Protein AF-A0A2E8U6Z0-F1 (afdb_monomer)

Mean predicted aligned error: 9.03 Å

Radius of gyration: 19.64 Å; Cα contacts (8 Å, |Δi|>4): 71; chains: 1; bounding box: 53×24×48 Å

Nearest PDB structures (foldseek):
  1hlv-assembly1_A  TM=2.849E-01  e=2.780E+00  Homo sapiens

Structure (mmCIF, N/CA/C/O backbone):
data_AF-A0A2E8U6Z0-F1
#
_entry.id   AF-A0A2E8U6Z0-F1
#
loop_
_atom_site.group_PDB
_atom_site.id
_atom_site.type_symbol
_atom_site.label_atom_id
_atom_site.label_alt_id
_atom_site.label_comp_id
_atom_site.label_asym_id
_atom_site.label_entity_id
_atom_site.label_seq_id
_atom_site.pdbx_PDB_ins_code
_atom_site.Cartn_x
_atom_site.Cartn_y
_atom_site.Cartn_z
_atom_site.occupancy
_atom_site.B_iso_or_equiv
_atom_site.auth_seq_id
_atom_site.auth_comp_id
_atom_site.auth_asym_id
_atom_site.auth_atom_id
_atom_site.pdbx_PDB_model_num
ATOM 1 N N . MET A 1 1 ? 17.795 -4.761 -17.908 1.00 52.47 1 MET A N 1
ATOM 2 C CA . MET A 1 1 ? 18.466 -3.961 -16.861 1.00 52.47 1 MET A CA 1
ATOM 3 C C . MET A 1 1 ? 18.082 -2.520 -17.107 1.00 52.47 1 MET A C 1
ATOM 5 O O . MET A 1 1 ? 18.244 -2.071 -18.235 1.00 52.47 1 MET A O 1
ATOM 9 N N . ALA A 1 2 ? 17.513 -1.845 -16.111 1.00 56.81 2 ALA A N 1
ATOM 10 C CA . ALA A 1 2 ? 17.072 -0.465 -16.254 1.00 56.81 2 ALA A CA 1
ATOM 11 C C . ALA A 1 2 ? 18.263 0.431 -16.628 1.00 56.81 2 ALA A C 1
ATOM 13 O O . ALA A 1 2 ? 19.337 0.336 -16.034 1.00 56.81 2 ALA A O 1
ATOM 14 N N . HIS A 1 3 ? 18.077 1.292 -17.629 1.00 61.06 3 HIS A N 1
ATOM 15 C CA . HIS A 1 3 ? 19.138 2.155 -18.161 1.00 61.06 3 HIS A CA 1
ATOM 16 C C . HIS A 1 3 ? 19.450 3.359 -17.243 1.00 61.06 3 HIS A C 1
ATOM 18 O O . HIS A 1 3 ? 20.354 4.149 -17.514 1.00 61.06 3 HIS A O 1
ATOM 24 N N . TYR A 1 4 ? 18.710 3.511 -16.141 1.00 67.56 4 TYR A N 1
ATOM 25 C CA . TYR A 1 4 ? 18.862 4.592 -15.173 1.00 67.56 4 TYR A CA 1
ATOM 26 C C . TYR A 1 4 ? 19.152 4.041 -13.774 1.00 67.56 4 TYR A C 1
ATOM 28 O O . TYR A 1 4 ? 18.720 2.950 -13.408 1.00 67.56 4 TYR A O 1
ATOM 36 N N . LYS A 1 5 ? 19.897 4.814 -12.983 1.00 72.06 5 LYS A N 1
ATOM 37 C CA . LYS A 1 5 ? 20.186 4.515 -11.576 1.00 72.06 5 LYS A CA 1
ATOM 38 C C . LYS A 1 5 ? 19.342 5.416 -10.692 1.00 72.06 5 LYS A C 1
ATOM 40 O O . LYS A 1 5 ? 19.193 6.598 -10.999 1.00 72.06 5 LYS A O 1
ATOM 45 N N . ILE A 1 6 ? 18.853 4.889 -9.575 1.00 68.38 6 ILE A N 1
ATOM 46 C CA . ILE A 1 6 ? 18.228 5.706 -8.533 1.00 68.38 6 ILE A CA 1
ATOM 47 C C . ILE A 1 6 ? 19.216 5.775 -7.368 1.00 68.38 6 ILE A C 1
ATOM 49 O O . ILE A 1 6 ? 19.681 4.744 -6.890 1.00 68.38 6 ILE A O 1
ATOM 53 N N . LEU A 1 7 ? 19.616 6.989 -6.972 1.00 72.38 7 LEU A N 1
ATOM 54 C CA . LEU A 1 7 ? 20.629 7.226 -5.927 1.00 72.38 7 LEU A CA 1
ATOM 55 C C . LEU A 1 7 ? 21.966 6.487 -6.162 1.00 72.38 7 LEU A C 1
ATOM 57 O O . LEU A 1 7 ? 22.654 6.095 -5.226 1.00 72.38 7 LEU A O 1
ATOM 61 N N . GLY A 1 8 ? 22.345 6.278 -7.427 1.00 73.00 8 GLY A N 1
ATOM 62 C CA . GLY A 1 8 ? 23.587 5.587 -7.791 1.00 73.00 8 GLY A CA 1
ATOM 63 C C . GLY A 1 8 ? 23.546 4.060 -7.648 1.00 73.00 8 GLY A C 1
ATOM 64 O O . GLY A 1 8 ? 24.512 3.401 -8.040 1.00 73.00 8 GLY A O 1
ATOM 65 N N . GLN A 1 9 ? 22.435 3.496 -7.168 1.00 75.62 9 GLN A N 1
ATOM 66 C CA . GLN A 1 9 ? 22.201 2.057 -7.082 1.00 75.62 9 GLN A CA 1
ATOM 67 C C . GLN A 1 9 ? 21.240 1.566 -8.170 1.00 75.62 9 GLN A C 1
ATOM 69 O O . GLN A 1 9 ? 20.565 2.347 -8.851 1.00 75.62 9 GLN A O 1
ATOM 74 N N . ASP A 1 10 ? 21.235 0.247 -8.365 1.00 82.69 10 ASP A N 1
ATOM 75 C CA . ASP A 1 10 ? 20.312 -0.418 -9.275 1.00 82.69 10 ASP A CA 1
ATOM 76 C C . ASP A 1 10 ? 18.862 -0.203 -8.789 1.00 82.69 10 ASP A C 1
ATOM 78 O O . ASP A 1 10 ? 18.560 -0.450 -7.613 1.00 82.69 10 ASP A O 1
ATOM 82 N N . PRO A 1 11 ? 17.960 0.279 -9.662 1.00 83.56 11 PRO A N 1
ATOM 83 C CA . PRO A 1 11 ? 16.599 0.612 -9.267 1.00 83.56 11 PRO A CA 1
ATOM 84 C C . PRO A 1 11 ? 15.811 -0.601 -8.768 1.00 83.56 11 PRO A C 1
ATOM 86 O O . PRO A 1 11 ? 14.986 -0.428 -7.876 1.00 83.56 11 PRO A O 1
ATOM 89 N N . TYR A 1 12 ? 16.068 -1.820 -9.259 1.00 83.69 12 TYR A N 1
ATOM 90 C CA . TYR A 1 12 ? 15.374 -3.018 -8.775 1.00 83.69 12 TYR A CA 1
ATOM 91 C C . TYR A 1 12 ? 15.791 -3.376 -7.357 1.00 83.69 12 TYR A C 1
ATOM 93 O O . TYR A 1 12 ? 14.942 -3.752 -6.553 1.00 83.69 12 TYR A O 1
ATOM 101 N N . TRP A 1 13 ? 17.076 -3.231 -7.036 1.00 86.44 13 TRP A N 1
ATOM 102 C CA . TRP A 1 13 ? 17.591 -3.495 -5.693 1.00 86.44 13 TRP A CA 1
ATOM 103 C C . TRP A 1 13 ? 16.997 -2.541 -4.659 1.00 86.44 13 TRP A C 1
ATOM 105 O O . TRP A 1 13 ? 16.522 -2.975 -3.608 1.00 86.44 13 TRP A O 1
ATOM 115 N N . MET A 1 14 ? 16.959 -1.248 -4.977 1.00 85.88 14 MET A N 1
ATOM 116 C CA . MET A 1 14 ? 16.364 -0.251 -4.089 1.00 85.88 14 MET A CA 1
ATOM 117 C C . MET A 1 14 ? 14.847 -0.454 -3.952 1.00 85.88 14 MET A C 1
ATOM 119 O O . MET A 1 14 ? 14.302 -0.351 -2.852 1.00 85.88 14 MET A O 1
ATOM 123 N N . ASN A 1 15 ? 14.173 -0.804 -5.053 1.00 90.31 15 ASN A N 1
ATOM 124 C CA . ASN A 1 15 ? 12.741 -1.089 -5.055 1.00 90.31 15 ASN A CA 1
ATOM 125 C C . ASN A 1 15 ? 12.400 -2.330 -4.224 1.00 90.31 15 ASN A C 1
ATOM 127 O O . ASN A 1 15 ? 11.459 -2.306 -3.435 1.00 90.31 15 ASN A O 1
ATOM 131 N N . PHE A 1 16 ? 13.192 -3.395 -4.354 1.00 92.00 16 PHE A N 1
ATOM 132 C CA . PHE A 1 16 ? 13.031 -4.621 -3.582 1.00 92.00 16 PHE A CA 1
ATOM 133 C C . PHE A 1 16 ? 13.137 -4.348 -2.079 1.00 92.00 16 PHE A C 1
ATOM 135 O O . PHE A 1 16 ? 12.219 -4.678 -1.331 1.00 92.00 16 PHE A O 1
ATOM 142 N N . TYR A 1 17 ? 14.203 -3.678 -1.634 1.00 92.44 17 TYR A N 1
ATOM 143 C CA . TYR A 1 17 ? 14.367 -3.366 -0.213 1.00 92.44 17 TYR A CA 1
ATOM 144 C C . TYR A 1 17 ? 13.298 -2.416 0.318 1.00 92.44 17 TYR A C 1
ATOM 146 O O . TYR A 1 17 ? 12.772 -2.645 1.407 1.00 92.44 17 TYR A O 1
ATOM 154 N N . GLY A 1 18 ? 12.934 -1.386 -0.448 1.00 91.88 18 GLY A N 1
ATOM 155 C CA . GLY A 1 18 ? 11.863 -0.484 -0.041 1.00 91.88 18 GLY A CA 1
ATOM 156 C C . GLY A 1 18 ? 10.522 -1.214 0.100 1.00 91.88 18 GLY A C 1
ATOM 157 O O . GLY A 1 18 ? 9.837 -1.027 1.101 1.00 91.88 18 GLY A O 1
ATOM 158 N N . LEU A 1 19 ? 10.179 -2.127 -0.817 1.00 95.06 19 LEU A N 1
ATOM 159 C CA . LEU A 1 19 ? 8.964 -2.944 -0.699 1.00 95.06 19 LEU A CA 1
ATOM 160 C C . LEU A 1 19 ? 9.011 -3.886 0.504 1.00 95.06 19 LEU A C 1
ATOM 162 O O . LEU A 1 19 ? 7.990 -4.047 1.175 1.00 95.06 19 LEU A O 1
ATOM 166 N N . MET A 1 20 ? 10.169 -4.474 0.811 1.00 96.19 20 MET A N 1
ATOM 167 C CA . MET A 1 20 ? 10.329 -5.310 2.003 1.00 96.19 20 MET A CA 1
ATOM 168 C C . MET A 1 20 ? 10.120 -4.509 3.291 1.00 96.19 20 MET A C 1
ATOM 170 O O . MET A 1 20 ? 9.389 -4.965 4.168 1.00 96.19 20 MET A O 1
ATOM 174 N N . ILE A 1 21 ? 10.685 -3.302 3.388 1.00 96.50 21 ILE A N 1
ATOM 175 C CA . ILE A 1 21 ? 10.494 -2.415 4.546 1.00 96.50 21 ILE A CA 1
ATOM 176 C C . ILE A 1 21 ? 9.023 -2.024 4.691 1.00 96.50 21 ILE A C 1
ATOM 178 O O . ILE A 1 21 ? 8.451 -2.180 5.766 1.00 96.50 21 ILE A O 1
ATOM 182 N N . LEU A 1 22 ? 8.388 -1.571 3.608 1.00 96.69 22 LEU A N 1
ATOM 183 C CA . LEU A 1 22 ? 6.972 -1.200 3.621 1.00 96.69 22 LEU A CA 1
ATOM 184 C C . LEU A 1 22 ? 6.081 -2.383 4.029 1.00 96.69 22 LEU A C 1
ATOM 186 O O . LEU A 1 22 ? 5.167 -2.213 4.826 1.00 96.69 22 LEU A O 1
ATOM 190 N N . THR A 1 23 ? 6.391 -3.592 3.556 1.00 96.06 23 THR A N 1
ATOM 191 C CA . THR A 1 23 ? 5.677 -4.817 3.959 1.00 96.06 23 THR A CA 1
ATOM 192 C C . THR A 1 23 ? 5.882 -5.145 5.435 1.00 96.06 23 THR A C 1
ATOM 194 O O . THR A 1 23 ? 4.932 -5.511 6.119 1.00 96.06 23 THR A O 1
ATOM 197 N N . ALA A 1 24 ? 7.101 -4.996 5.955 1.00 97.44 24 ALA A N 1
ATOM 198 C CA . ALA A 1 24 ? 7.370 -5.216 7.372 1.00 97.44 24 ALA A CA 1
ATOM 199 C C . ALA A 1 24 ? 6.571 -4.246 8.258 1.00 97.44 24 ALA A C 1
ATOM 201 O O . ALA A 1 24 ? 6.060 -4.658 9.297 1.00 97.44 24 ALA A O 1
ATOM 202 N N . ILE A 1 25 ? 6.409 -2.990 7.826 1.00 96.44 25 ILE A N 1
ATOM 203 C CA . ILE A 1 25 ? 5.585 -2.003 8.535 1.00 96.44 25 ILE A CA 1
ATOM 204 C C . ILE A 1 25 ? 4.103 -2.402 8.513 1.00 96.44 25 ILE A C 1
ATOM 206 O O . ILE A 1 25 ? 3.455 -2.327 9.550 1.00 96.44 25 ILE A O 1
ATOM 210 N N . GLU A 1 26 ? 3.562 -2.867 7.383 1.00 96.19 26 GLU A N 1
ATOM 211 C CA . GLU A 1 26 ? 2.169 -3.349 7.313 1.00 96.19 26 GLU A CA 1
ATOM 212 C C . GLU A 1 26 ? 1.929 -4.542 8.245 1.00 96.19 26 GLU A C 1
ATOM 214 O O . GLU A 1 26 ? 0.944 -4.568 8.981 1.00 96.19 26 GLU A O 1
ATOM 219 N N . VAL A 1 27 ? 2.849 -5.512 8.253 1.00 96.75 27 VAL A N 1
ATOM 220 C CA . VAL A 1 27 ? 2.767 -6.674 9.149 1.00 96.75 27 VAL A CA 1
ATOM 221 C C . VAL A 1 27 ? 2.845 -6.233 10.611 1.00 96.75 27 VAL A C 1
ATOM 223 O O . VAL A 1 27 ? 2.070 -6.719 11.430 1.00 96.75 27 VAL A O 1
ATOM 226 N N . ALA A 1 28 ? 3.724 -5.285 10.943 1.00 95.19 28 ALA A N 1
ATOM 227 C CA . ALA A 1 28 ? 3.808 -4.727 12.290 1.00 95.19 28 ALA A CA 1
ATOM 228 C C . ALA A 1 28 ? 2.526 -3.975 12.687 1.00 95.19 28 ALA A C 1
ATOM 230 O O . ALA A 1 28 ? 2.061 -4.128 13.809 1.00 95.19 28 ALA A O 1
ATOM 231 N N . ALA A 1 29 ? 1.917 -3.220 11.770 1.00 94.00 29 ALA A N 1
ATOM 232 C CA . ALA A 1 29 ? 0.689 -2.466 12.024 1.00 94.00 29 ALA A CA 1
ATOM 233 C C . ALA A 1 29 ? -0.541 -3.352 12.289 1.00 94.00 29 ALA A C 1
ATOM 235 O O . ALA A 1 29 ? -1.493 -2.899 12.919 1.00 94.00 29 ALA A O 1
ATOM 236 N N . VAL A 1 30 ? -0.536 -4.591 11.787 1.00 94.19 30 VAL A N 1
ATOM 237 C CA . VAL A 1 30 ? -1.602 -5.582 12.021 1.00 94.19 30 VAL A CA 1
ATOM 238 C C . VAL A 1 30 ? -1.264 -6.524 13.184 1.00 94.19 30 VAL A C 1
ATOM 240 O O . VAL A 1 30 ? -2.165 -7.085 13.797 1.00 94.19 30 VAL A O 1
ATOM 243 N N . GLY A 1 31 ? 0.024 -6.741 13.466 1.00 91.81 31 GLY A N 1
ATOM 244 C CA . GLY A 1 31 ? 0.489 -7.713 14.459 1.00 91.81 31 GLY A CA 1
ATOM 245 C C . GLY A 1 31 ? 0.815 -7.148 15.843 1.00 91.81 31 GLY A C 1
ATOM 246 O O . GLY A 1 31 ? 0.973 -7.934 16.776 1.00 91.81 31 GLY A O 1
ATOM 247 N N . LEU A 1 32 ? 0.963 -5.829 15.985 1.00 93.69 32 LEU A N 1
ATOM 248 C CA . LEU A 1 32 ? 1.244 -5.161 17.260 1.00 93.69 32 LEU A CA 1
ATOM 249 C C . LEU A 1 32 ? -0.016 -4.492 17.816 1.00 93.69 32 LEU A C 1
ATOM 251 O O . LEU A 1 32 ? -0.917 -4.154 17.060 1.00 93.69 32 LEU A O 1
ATOM 255 N N . ASP A 1 33 ? -0.037 -4.264 19.130 1.00 92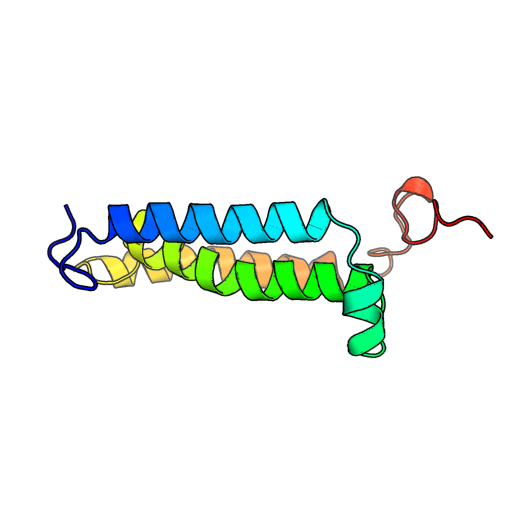.38 33 ASP A N 1
ATOM 256 C CA . ASP A 1 33 ? -1.061 -3.448 19.787 1.00 92.38 33 ASP A CA 1
ATOM 257 C C . ASP A 1 33 ? -0.737 -1.962 19.575 1.00 92.38 33 ASP A C 1
ATOM 259 O O . ASP A 1 33 ? 0.301 -1.465 20.030 1.00 92.38 33 ASP A O 1
ATOM 263 N N . LEU A 1 34 ? -1.605 -1.263 18.840 1.00 91.06 34 LEU A N 1
ATOM 264 C CA . LEU A 1 34 ? -1.469 0.169 18.557 1.00 91.06 34 LEU A CA 1
ATOM 265 C C . LEU A 1 34 ? -2.361 1.038 19.459 1.00 91.06 34 LEU A C 1
ATOM 267 O O . LEU A 1 34 ? -2.515 2.225 19.171 1.00 91.06 34 LEU A O 1
ATOM 271 N N . SER A 1 35 ? -2.923 0.508 20.549 1.00 91.12 35 SER A N 1
ATOM 272 C CA . SER A 1 35 ? -3.862 1.235 21.421 1.00 91.12 35 SER A CA 1
ATOM 273 C C . SER A 1 35 ? -3.285 2.537 21.985 1.00 91.12 35 SER A C 1
ATOM 275 O O . SER A 1 35 ? -3.920 3.586 21.877 1.00 91.12 35 SER A O 1
ATOM 277 N N . ASP A 1 36 ? -2.057 2.508 22.510 1.00 91.62 36 ASP A N 1
ATOM 278 C CA . ASP A 1 36 ? -1.390 3.699 23.062 1.00 91.62 36 ASP A CA 1
ATOM 279 C C . ASP A 1 36 ? -1.109 4.752 21.982 1.00 91.62 36 ASP A C 1
ATOM 281 O O . ASP A 1 36 ? -1.263 5.958 22.192 1.00 91.62 36 ASP A O 1
ATOM 285 N N . PHE A 1 37 ? -0.724 4.292 20.789 1.00 89.62 37 PHE A N 1
ATOM 286 C CA . PHE A 1 37 ? -0.515 5.170 19.646 1.00 89.62 37 PHE A CA 1
ATOM 287 C C . PHE A 1 37 ? -1.847 5.775 19.192 1.00 89.62 37 PHE A C 1
ATOM 289 O O . PHE A 1 37 ? -1.930 6.984 19.005 1.00 89.62 37 PHE A O 1
ATOM 296 N N . ALA A 1 38 ? -2.910 4.978 19.083 1.00 91.38 38 ALA A N 1
ATOM 297 C CA . ALA A 1 38 ? -4.241 5.439 18.702 1.00 91.38 38 ALA A CA 1
ATOM 298 C C . ALA A 1 38 ? -4.820 6.455 19.699 1.00 91.38 38 ALA A C 1
ATOM 300 O O . ALA A 1 38 ? -5.369 7.474 19.274 1.00 91.38 38 ALA A O 1
ATOM 301 N N . ALA A 1 39 ? -4.600 6.252 21.001 1.00 91.12 39 ALA A N 1
ATOM 302 C CA . ALA A 1 39 ? -4.995 7.194 22.045 1.00 91.12 39 ALA A CA 1
ATOM 303 C C . ALA A 1 39 ? -4.332 8.573 21.876 1.00 91.12 39 ALA A C 1
ATOM 305 O O . ALA A 1 39 ? -4.967 9.597 22.122 1.00 91.12 39 ALA A O 1
ATOM 306 N N . SER A 1 40 ? -3.087 8.626 21.388 1.00 91.62 40 SER A N 1
ATOM 307 C CA . SER A 1 40 ? -2.398 9.899 21.117 1.00 91.62 40 SER A CA 1
ATOM 308 C C . SER A 1 40 ? -3.005 10.709 19.959 1.00 91.62 40 SER A C 1
ATOM 310 O O . SER A 1 40 ? -2.793 11.920 19.889 1.00 91.62 40 SER A O 1
ATOM 312 N N . TYR A 1 41 ? -3.787 10.063 19.087 1.00 89.62 41 TYR A N 1
ATOM 313 C CA . TYR A 1 41 ? -4.470 10.678 17.942 1.00 89.62 41 TYR A CA 1
ATOM 314 C C . TYR A 1 41 ? -5.997 10.742 18.110 1.00 89.62 41 TYR A C 1
ATOM 316 O O . TYR A 1 41 ? -6.694 10.972 17.122 1.00 89.62 41 TYR A O 1
ATOM 324 N N . ASP A 1 42 ? -6.515 10.534 19.328 1.00 92.25 42 ASP A N 1
ATOM 325 C CA . ASP A 1 42 ? -7.956 10.541 19.642 1.00 92.25 42 ASP A CA 1
ATOM 326 C C . ASP A 1 42 ? -8.779 9.640 18.697 1.00 92.25 42 ASP A C 1
ATOM 328 O O . ASP A 1 42 ? -9.829 10.006 18.170 1.00 92.25 42 ASP A O 1
ATOM 332 N N . THR A 1 43 ? -8.250 8.450 18.405 1.00 91.81 43 THR A N 1
ATOM 333 C CA . THR A 1 43 ? -8.846 7.515 17.445 1.00 91.81 43 THR A CA 1
ATOM 334 C C . THR A 1 43 ? -8.751 6.069 17.936 1.00 91.81 43 THR A C 1
ATOM 336 O O . THR A 1 43 ? -8.202 5.786 18.999 1.00 91.81 43 THR A O 1
ATOM 339 N N . THR A 1 44 ? -9.311 5.130 17.172 1.00 91.88 44 THR A N 1
ATOM 340 C CA . THR A 1 44 ? -9.281 3.695 17.500 1.00 91.88 44 THR A CA 1
ATOM 341 C C . THR A 1 44 ? -8.123 2.982 16.810 1.00 91.88 44 THR A C 1
ATOM 343 O O . THR A 1 44 ? -7.700 3.371 15.720 1.00 91.88 44 THR A O 1
ATOM 346 N N . GLU A 1 45 ? -7.656 1.886 17.410 1.00 90.50 45 GLU A N 1
ATOM 347 C CA . GLU A 1 45 ? -6.609 1.019 16.853 1.00 90.50 45 GLU A CA 1
ATOM 348 C C . GLU A 1 45 ? -6.917 0.610 15.402 1.00 90.50 45 GLU A C 1
ATOM 350 O O . GLU A 1 45 ? -6.101 0.817 14.506 1.00 90.50 45 GLU A O 1
ATOM 355 N N . LYS A 1 46 ? -8.150 0.147 15.140 1.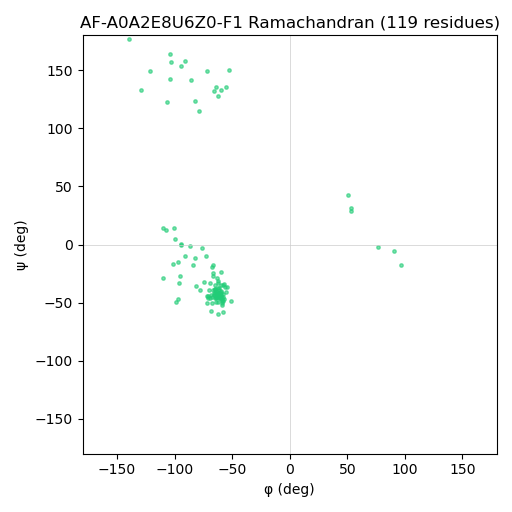00 89.94 46 LYS A N 1
ATOM 356 C CA . LYS A 1 46 ? -8.613 -0.255 13.800 1.00 89.94 46 LYS A CA 1
ATOM 357 C C . LYS A 1 46 ? -8.448 0.866 12.768 1.00 89.94 46 LYS A C 1
ATOM 359 O O . LYS A 1 46 ? -8.072 0.603 11.625 1.00 89.94 46 LYS A O 1
ATOM 364 N N . VAL A 1 47 ? -8.740 2.109 13.156 1.00 91.69 47 VAL A N 1
ATOM 365 C CA . VAL A 1 47 ? -8.613 3.271 12.268 1.00 91.69 47 VAL A CA 1
ATOM 366 C C . VAL A 1 47 ? -7.142 3.554 11.985 1.00 91.69 47 VAL A C 1
ATOM 368 O O . VAL A 1 47 ? -6.784 3.709 10.821 1.00 91.69 47 VAL A O 1
ATOM 371 N N . VAL A 1 48 ? -6.276 3.546 12.999 1.00 93.88 48 VAL A N 1
ATOM 372 C CA . VAL A 1 48 ? -4.831 3.735 12.794 1.00 93.88 48 VAL A CA 1
ATOM 373 C C . VAL A 1 48 ? -4.254 2.665 11.874 1.00 93.88 48 VAL A C 1
ATOM 375 O O . VAL A 1 48 ? -3.566 3.002 10.908 1.00 93.88 48 VAL A O 1
ATOM 378 N N . THR A 1 49 ? -4.551 1.390 12.126 1.00 93.81 49 THR A N 1
ATOM 379 C CA . THR A 1 49 ? -4.071 0.289 11.284 1.00 93.81 49 THR A CA 1
ATOM 380 C C . THR A 1 49 ? -4.534 0.472 9.840 1.00 93.81 49 THR A C 1
ATOM 382 O O . THR A 1 49 ? -3.717 0.388 8.922 1.00 93.81 49 THR A O 1
ATOM 385 N N . LEU A 1 50 ? -5.808 0.816 9.612 1.00 93.94 50 LEU A N 1
ATOM 386 C CA . LEU A 1 50 ? -6.321 1.094 8.267 1.00 93.94 50 LEU A CA 1
ATOM 387 C C . LEU A 1 50 ? -5.577 2.255 7.591 1.00 93.94 50 LEU A C 1
ATOM 389 O O . LEU A 1 50 ? -5.273 2.178 6.398 1.00 93.94 50 LEU A O 1
ATOM 393 N N . TRP A 1 51 ? -5.270 3.319 8.333 1.00 94.31 51 TRP A N 1
ATOM 394 C CA . TRP A 1 51 ? -4.531 4.466 7.807 1.00 94.31 51 TRP A CA 1
ATOM 395 C C . TRP A 1 51 ? -3.116 4.075 7.401 1.00 94.31 51 TRP A C 1
ATOM 397 O O . TRP A 1 51 ? -2.701 4.406 6.293 1.00 94.31 51 TRP A O 1
ATOM 407 N N . ILE A 1 52 ? -2.402 3.326 8.246 1.00 94.81 52 ILE A N 1
ATOM 408 C CA . ILE A 1 52 ? -1.051 2.843 7.935 1.00 94.81 52 ILE A CA 1
ATOM 409 C C . ILE A 1 52 ? -1.073 1.997 6.658 1.00 94.81 52 ILE A C 1
ATOM 411 O O . ILE A 1 52 ? -0.314 2.279 5.730 1.00 94.81 52 ILE A O 1
ATOM 415 N N . LEU A 1 53 ? -1.980 1.018 6.571 1.00 95.75 53 LEU A N 1
ATOM 416 C CA . LEU A 1 53 ? -2.113 0.157 5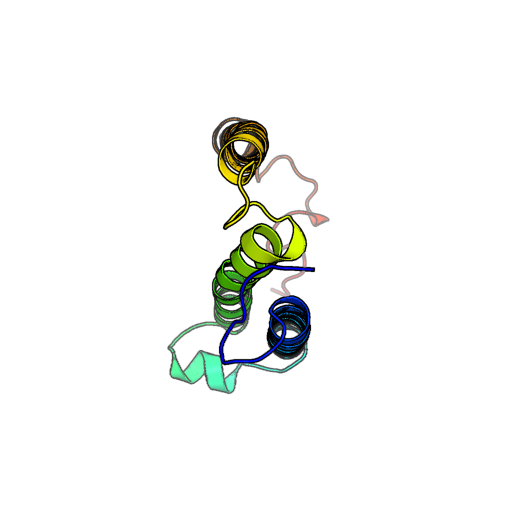.392 1.00 95.75 53 LEU A CA 1
ATOM 417 C C . LEU A 1 53 ? -2.433 0.969 4.127 1.00 95.75 53 LEU A C 1
ATOM 419 O O . LEU A 1 53 ? -1.816 0.770 3.083 1.00 95.75 53 LEU A O 1
ATOM 423 N N . THR A 1 54 ? -3.359 1.924 4.220 1.00 94.12 54 THR A N 1
ATOM 424 C CA . THR A 1 54 ? -3.782 2.740 3.069 1.00 94.12 54 THR A CA 1
ATOM 425 C C . THR A 1 54 ? -2.670 3.679 2.602 1.00 94.12 54 THR A C 1
ATOM 427 O O . THR A 1 54 ? -2.409 3.787 1.403 1.00 94.12 54 THR A O 1
ATOM 430 N N . ILE A 1 55 ? -1.981 4.337 3.538 1.00 95.56 55 ILE A N 1
ATOM 431 C CA . ILE A 1 55 ? -0.882 5.260 3.233 1.00 95.56 55 ILE A CA 1
ATOM 432 C C . ILE A 1 55 ? 0.289 4.506 2.602 1.00 95.56 55 ILE A C 1
ATOM 434 O O . ILE A 1 55 ? 0.887 5.018 1.659 1.00 95.56 55 ILE A O 1
ATOM 438 N N . ILE A 1 56 ? 0.599 3.297 3.076 1.00 96.75 56 ILE A N 1
ATOM 439 C CA . ILE A 1 56 ? 1.687 2.468 2.541 1.00 96.75 56 ILE A CA 1
ATOM 440 C C . ILE A 1 56 ? 1.326 1.839 1.186 1.00 96.75 56 ILE A C 1
ATOM 442 O O . ILE A 1 56 ? 2.200 1.697 0.323 1.00 96.75 56 ILE A O 1
ATOM 446 N N . ALA A 1 57 ? 0.054 1.522 0.944 1.00 93.94 57 ALA A N 1
ATOM 447 C CA . ALA A 1 57 ? -0.382 0.948 -0.326 1.00 93.94 57 ALA A CA 1
ATOM 448 C C . ALA A 1 57 ? -0.045 1.848 -1.531 1.00 93.94 57 ALA A C 1
ATOM 450 O O . ALA A 1 57 ? 0.329 1.338 -2.589 1.00 93.94 57 ALA A O 1
ATOM 451 N N . ILE A 1 58 ? -0.105 3.176 -1.372 1.00 93.81 58 ILE A N 1
ATOM 452 C CA . ILE A 1 58 ? 0.177 4.150 -2.442 1.00 93.81 58 ILE A CA 1
ATOM 453 C C . ILE A 1 58 ? 1.630 4.056 -2.953 1.00 93.81 58 ILE A C 1
ATOM 455 O O . ILE A 1 58 ? 1.821 3.779 -4.142 1.00 93.81 58 ILE A O 1
ATOM 459 N N . PRO A 1 59 ? 2.677 4.259 -2.126 1.00 93.62 59 PRO A N 1
ATOM 460 C CA . PRO A 1 59 ? 4.0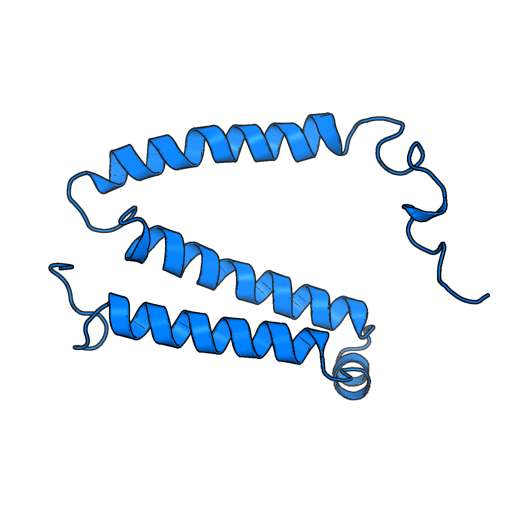53 4.145 -2.584 1.00 93.62 59 PRO A CA 1
ATOM 461 C C . PRO A 1 59 ? 4.375 2.730 -3.064 1.00 93.62 59 PRO A C 1
ATOM 463 O O . PRO A 1 59 ? 5.051 2.609 -4.083 1.00 93.62 59 PRO A O 1
ATOM 466 N N . LYS A 1 60 ? 3.852 1.665 -2.431 1.00 93.94 60 LYS A N 1
ATOM 467 C CA . LYS A 1 60 ? 4.054 0.286 -2.922 1.00 93.94 60 LYS A CA 1
ATOM 468 C C . LYS A 1 60 ? 3.496 0.100 -4.330 1.00 93.94 60 LYS A C 1
ATOM 470 O O . LYS A 1 60 ? 4.176 -0.468 -5.184 1.00 93.94 60 LYS A O 1
ATOM 475 N N . PHE A 1 61 ? 2.290 0.601 -4.587 1.00 91.12 61 PHE A N 1
ATOM 476 C CA . PHE A 1 61 ? 1.678 0.540 -5.909 1.00 91.12 61 PHE A CA 1
ATOM 477 C C . PHE A 1 61 ? 2.545 1.248 -6.956 1.00 91.12 61 PHE A C 1
ATOM 479 O O . PHE A 1 61 ? 2.844 0.661 -7.994 1.00 91.12 61 PHE A O 1
ATOM 486 N N . ILE A 1 62 ? 3.024 2.461 -6.660 1.00 90.56 62 ILE A N 1
ATOM 487 C CA . ILE A 1 62 ? 3.899 3.225 -7.564 1.00 90.56 62 ILE A CA 1
ATOM 488 C C . ILE A 1 62 ? 5.223 2.487 -7.795 1.00 90.56 62 ILE A C 1
ATOM 490 O O . ILE A 1 62 ? 5.660 2.352 -8.932 1.00 90.56 62 ILE A O 1
ATOM 494 N N . MET A 1 63 ? 5.845 1.974 -6.737 1.00 88.69 63 MET A N 1
ATOM 495 C CA . MET A 1 63 ? 7.095 1.212 -6.781 1.00 88.69 63 MET A CA 1
ATOM 496 C C . MET A 1 63 ? 6.990 -0.035 -7.669 1.00 88.69 63 MET A C 1
ATOM 498 O O . MET A 1 63 ? 7.878 -0.314 -8.478 1.00 88.69 63 MET A O 1
ATOM 502 N N . ILE A 1 64 ? 5.885 -0.774 -7.572 1.00 90.50 64 ILE A N 1
ATOM 503 C CA . ILE A 1 64 ? 5.637 -1.953 -8.409 1.00 90.50 64 ILE A CA 1
ATOM 504 C C . ILE A 1 64 ? 5.335 -1.533 -9.853 1.00 90.50 64 ILE A C 1
ATOM 506 O O . ILE A 1 64 ? 5.964 -2.042 -10.781 1.00 90.50 64 ILE A O 1
ATOM 510 N N . ALA A 1 65 ? 4.409 -0.592 -10.047 1.00 87.50 65 ALA A N 1
ATOM 511 C CA . ALA A 1 65 ? 3.954 -0.161 -11.366 1.00 87.50 65 ALA A CA 1
ATOM 512 C C . ALA A 1 65 ? 5.078 0.502 -12.179 1.00 87.50 65 ALA A C 1
ATOM 514 O O . ALA A 1 65 ? 5.330 0.136 -13.326 1.00 87.50 65 ALA A O 1
ATOM 515 N N . ALA A 1 66 ? 5.785 1.458 -11.581 1.00 83.25 66 ALA A N 1
ATOM 516 C CA . ALA A 1 66 ? 6.815 2.223 -12.268 1.00 83.25 66 ALA A CA 1
ATOM 517 C C . ALA A 1 66 ? 8.066 1.381 -12.554 1.00 83.25 66 ALA A C 1
ATOM 519 O O . ALA A 1 66 ? 8.563 1.421 -13.675 1.00 83.25 66 ALA A O 1
ATOM 520 N N . ILE A 1 67 ? 8.562 0.616 -11.569 1.00 82.12 67 ILE A N 1
ATOM 521 C CA . ILE A 1 67 ? 9.879 -0.040 -11.660 1.00 82.12 67 ILE A CA 1
ATOM 522 C C . ILE A 1 67 ? 9.769 -1.514 -12.067 1.00 82.12 67 ILE A C 1
ATOM 524 O O . ILE A 1 67 ? 10.458 -1.940 -12.988 1.00 82.12 67 ILE A O 1
ATOM 528 N N . PHE A 1 68 ? 8.916 -2.321 -11.424 1.00 82.50 68 PHE A N 1
ATOM 529 C CA . PHE A 1 68 ? 8.829 -3.750 -11.766 1.00 82.50 68 PHE A CA 1
ATOM 530 C C . PHE A 1 68 ? 8.024 -4.014 -13.036 1.00 82.50 68 PHE A C 1
ATOM 532 O O . PHE A 1 68 ? 8.427 -4.839 -13.856 1.00 82.50 68 PHE A O 1
ATOM 539 N N . MET A 1 69 ? 6.925 -3.290 -13.237 1.00 85.56 69 MET A N 1
ATOM 540 C CA . MET A 1 69 ? 6.098 -3.421 -14.440 1.00 85.56 69 MET A CA 1
ATOM 541 C C . MET A 1 69 ? 6.576 -2.541 -15.606 1.00 85.56 69 MET A C 1
ATOM 543 O O . MET A 1 69 ? 5.979 -2.601 -16.675 1.00 85.56 69 MET A O 1
ATOM 547 N N . HIS A 1 70 ? 7.643 -1.749 -15.423 1.00 83.00 70 HIS A N 1
ATOM 548 C CA . HIS A 1 70 ? 8.220 -0.862 -16.448 1.00 83.00 70 HIS A CA 1
ATOM 549 C C . HIS A 1 70 ? 7.203 0.096 -17.085 1.00 83.00 70 HIS A C 1
ATOM 551 O O . HIS A 1 70 ? 7.345 0.520 -18.232 1.00 83.00 70 HIS A O 1
ATOM 557 N N . LEU A 1 71 ? 6.162 0.475 -16.338 1.00 82.19 71 LEU A N 1
ATOM 558 C CA . LEU A 1 71 ? 5.153 1.415 -16.829 1.00 82.19 71 LEU A CA 1
ATOM 559 C C . LEU A 1 71 ? 5.704 2.850 -16.900 1.00 82.19 71 LEU A C 1
ATOM 561 O O . LEU A 1 71 ? 5.116 3.724 -17.537 1.00 82.19 71 LEU A O 1
ATOM 565 N N . TYR A 1 72 ? 6.888 3.100 -16.339 1.00 75.56 72 TYR A N 1
ATOM 566 C CA . TYR A 1 72 ? 7.533 4.404 -16.356 1.00 75.56 72 TYR A CA 1
ATOM 567 C C . TYR A 1 72 ? 8.989 4.329 -16.835 1.00 75.56 72 TYR A C 1
ATOM 569 O O . TYR A 1 72 ? 9.765 3.515 -16.347 1.00 75.56 72 TYR A O 1
ATOM 577 N N . GLY A 1 73 ? 9.375 5.226 -17.748 1.00 70.50 73 GLY A N 1
ATOM 578 C CA . GLY A 1 73 ? 10.776 5.468 -18.124 1.00 70.50 73 GLY A CA 1
ATOM 579 C C . GLY A 1 73 ? 11.279 4.744 -19.378 1.00 70.50 73 GLY A C 1
ATOM 580 O O . GLY A 1 73 ? 12.267 5.195 -19.952 1.00 70.50 73 GLY A O 1
ATOM 581 N N . ASP A 1 74 ? 10.590 3.701 -19.844 1.00 77.75 74 ASP A N 1
ATOM 582 C CA . ASP A 1 74 ? 10.919 3.004 -21.095 1.00 77.75 74 ASP A CA 1
ATOM 583 C C . ASP A 1 74 ? 10.182 3.588 -22.312 1.00 77.75 74 ASP A C 1
ATOM 585 O O . ASP A 1 74 ? 9.134 4.225 -22.191 1.00 77.75 74 ASP A O 1
ATOM 589 N N . ALA A 1 75 ? 10.716 3.356 -23.516 1.00 7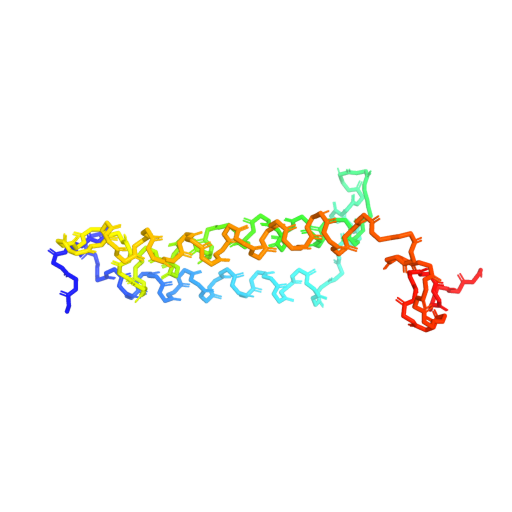5.94 75 ALA A N 1
ATOM 590 C CA . ALA A 1 75 ? 10.164 3.897 -24.765 1.00 75.94 75 ALA A CA 1
ATOM 591 C C . ALA A 1 75 ? 8.685 3.516 -24.989 1.00 75.94 75 ALA A C 1
ATOM 593 O O . ALA A 1 75 ? 7.891 4.348 -25.435 1.00 75.94 75 ALA A O 1
ATOM 594 N N . ASP A 1 76 ? 8.305 2.299 -24.592 1.00 76.88 76 ASP A N 1
ATOM 595 C CA . ASP A 1 76 ? 6.951 1.755 -24.757 1.00 76.88 76 ASP A CA 1
ATOM 596 C C . ASP A 1 76 ? 6.057 1.956 -23.520 1.00 76.88 76 ASP A C 1
ATOM 598 O O . ASP A 1 76 ? 4.877 1.583 -23.514 1.00 76.88 76 ASP A O 1
ATOM 602 N N . SER A 1 77 ? 6.581 2.589 -22.465 1.00 79.06 77 SER A N 1
ATOM 603 C CA . SER A 1 77 ? 5.923 2.654 -21.157 1.00 79.06 77 SER A CA 1
ATOM 604 C C . SER A 1 77 ? 4.578 3.394 -21.204 1.00 79.06 77 SER A C 1
ATOM 606 O O . SER A 1 77 ? 3.655 3.072 -20.456 1.00 79.06 77 SER A O 1
ATOM 608 N N . LYS A 1 78 ? 4.419 4.349 -22.132 1.00 77.81 78 LYS A N 1
ATOM 609 C CA . LYS A 1 78 ? 3.169 5.108 -22.326 1.00 77.81 78 LYS A CA 1
ATOM 610 C C . LYS A 1 78 ? 2.012 4.221 -22.778 1.00 77.81 78 LYS A C 1
ATOM 612 O O . LYS A 1 78 ? 0.908 4.348 -22.253 1.00 77.81 78 LYS A O 1
ATOM 617 N N . ILE A 1 79 ? 2.260 3.332 -23.739 1.00 83.44 79 ILE A N 1
ATOM 618 C CA . ILE A 1 79 ? 1.233 2.427 -24.268 1.00 83.44 79 ILE A CA 1
ATOM 619 C C . ILE A 1 79 ? 0.892 1.378 -23.213 1.00 83.44 79 ILE A C 1
ATOM 621 O O . ILE A 1 79 ? -0.286 1.171 -22.931 1.00 83.44 79 ILE A O 1
ATOM 625 N N . LEU A 1 80 ? 1.906 0.807 -22.558 1.00 83.88 80 LEU A N 1
ATOM 626 C CA . LEU A 1 80 ? 1.706 -0.161 -21.479 1.00 83.88 80 LEU A CA 1
ATOM 627 C C . LEU A 1 80 ? 0.898 0.440 -20.315 1.00 83.88 80 LEU A C 1
ATOM 629 O O . LEU A 1 80 ? -0.051 -0.180 -19.832 1.00 83.88 80 LEU A O 1
ATOM 633 N N . THR A 1 81 ? 1.191 1.683 -19.922 1.00 85.06 81 THR A N 1
ATOM 634 C CA . THR A 1 81 ? 0.434 2.392 -18.876 1.00 85.06 81 THR A CA 1
ATOM 635 C C . THR A 1 81 ? -1.015 2.618 -19.283 1.00 85.06 81 THR A C 1
ATOM 637 O O . THR A 1 81 ? -1.918 2.360 -18.491 1.00 85.06 81 THR A O 1
ATOM 640 N N . LEU A 1 82 ? -1.268 3.055 -20.520 1.00 84.12 82 LEU A N 1
ATOM 641 C CA . LEU A 1 82 ? -2.633 3.237 -21.021 1.00 84.12 82 LEU A CA 1
ATOM 642 C C . LEU A 1 82 ? -3.414 1.917 -21.031 1.00 84.12 82 LEU A C 1
ATOM 644 O O . LEU A 1 82 ? -4.566 1.886 -20.595 1.00 84.12 82 LEU A O 1
ATOM 648 N N . THR A 1 83 ? -2.779 0.819 -21.451 1.00 86.25 83 THR A N 1
ATOM 649 C CA . THR A 1 83 ? -3.408 -0.510 -21.412 1.00 86.25 83 THR A CA 1
ATOM 650 C C . THR A 1 83 ? -3.660 -1.020 -19.995 1.00 86.25 83 THR A C 1
ATOM 652 O O . THR A 1 83 ? -4.601 -1.782 -19.808 1.00 86.25 83 THR A O 1
ATOM 655 N N . ALA A 1 84 ? -2.883 -0.588 -18.996 1.00 86.12 84 ALA A N 1
ATOM 656 C CA . ALA A 1 84 ? -3.104 -0.933 -17.591 1.00 86.12 84 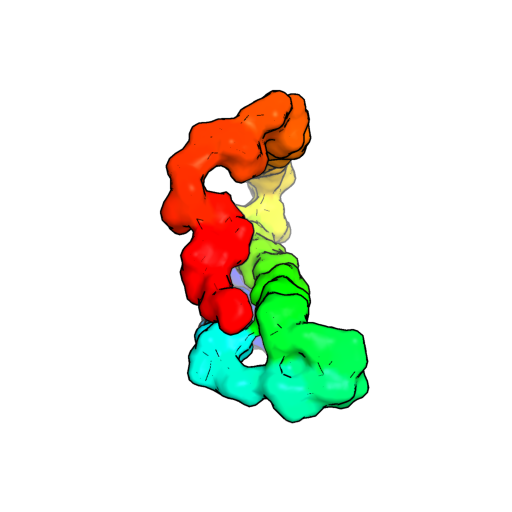ALA A CA 1
ATOM 657 C C . ALA A 1 84 ? -4.191 -0.058 -16.934 1.00 86.12 84 ALA A C 1
ATOM 659 O O . ALA A 1 84 ? -4.984 -0.545 -16.127 1.00 86.12 84 ALA A O 1
ATOM 660 N N . LEU A 1 85 ? -4.270 1.225 -17.303 1.00 87.75 85 LEU A N 1
ATOM 661 C CA . LEU A 1 85 ? -5.270 2.159 -16.777 1.00 87.75 85 LEU A CA 1
ATOM 662 C C . LEU A 1 85 ? -6.687 1.844 -17.260 1.00 87.75 85 LEU A C 1
ATOM 664 O O . LEU A 1 85 ? -7.637 2.049 -16.511 1.00 87.75 85 LEU A O 1
ATOM 668 N N . PHE A 1 86 ? -6.840 1.325 -18.479 1.00 91.12 86 PHE A N 1
ATOM 669 C CA . PHE A 1 86 ? -8.148 0.964 -19.024 1.00 91.12 86 PHE A CA 1
ATOM 670 C C . PHE A 1 86 ? -8.910 -0.063 -18.156 1.00 91.12 86 PHE A C 1
ATOM 672 O O . PHE A 1 86 ? -9.991 0.271 -17.669 1.00 91.12 86 PHE A O 1
ATOM 679 N N . PRO A 1 87 ? -8.388 -1.273 -17.869 1.00 91.19 87 PRO A N 1
ATOM 680 C CA . PRO A 1 87 ? -9.069 -2.221 -16.991 1.00 91.19 87 PRO A CA 1
ATOM 681 C C . PRO A 1 87 ? -9.185 -1.704 -15.552 1.00 91.19 87 PRO A C 1
ATOM 683 O O . PRO A 1 87 ? -10.209 -1.938 -14.918 1.00 91.19 87 PRO A O 1
ATOM 686 N N . ALA A 1 88 ? -8.196 -0.957 -15.043 1.00 89.94 88 ALA A N 1
ATOM 687 C CA . ALA A 1 88 ? -8.274 -0.360 -13.708 1.00 89.94 88 ALA A CA 1
ATOM 688 C C . ALA A 1 88 ? -9.455 0.617 -13.585 1.00 89.94 88 ALA A C 1
ATOM 690 O O . ALA A 1 88 ? -10.204 0.560 -12.611 1.00 89.94 88 ALA A O 1
ATOM 691 N N . PHE A 1 89 ? -9.672 1.461 -14.598 1.00 91.94 89 PHE A N 1
ATOM 692 C CA . PHE A 1 89 ? -10.831 2.348 -14.672 1.00 91.94 89 PHE A CA 1
ATOM 693 C C . PHE A 1 89 ? -12.142 1.558 -14.622 1.00 91.94 89 PHE A C 1
ATOM 695 O O . PHE A 1 89 ? -13.011 1.868 -13.810 1.00 91.94 89 PHE A O 1
ATOM 702 N N . PHE A 1 90 ? -12.270 0.500 -15.427 1.00 92.88 90 PHE A N 1
ATOM 703 C CA . PHE A 1 90 ? -13.470 -0.338 -15.412 1.00 92.88 90 PHE A CA 1
ATOM 704 C C . PHE A 1 90 ? -13.698 -1.013 -14.058 1.00 92.88 90 PHE A C 1
ATOM 706 O O . PHE A 1 90 ? -14.827 -1.010 -13.577 1.00 92.88 90 PHE A O 1
ATOM 713 N N . ILE A 1 91 ? -12.650 -1.526 -13.407 1.00 92.56 91 ILE A N 1
ATOM 714 C CA . ILE A 1 91 ? -12.750 -2.113 -12.062 1.00 92.56 91 ILE A CA 1
ATOM 715 C C . ILE A 1 91 ? -13.255 -1.072 -11.059 1.00 92.56 91 ILE A C 1
ATOM 717 O O . ILE A 1 91 ? -14.171 -1.363 -10.292 1.00 92.56 91 ILE A O 1
ATOM 721 N N . ILE A 1 92 ? -12.714 0.149 -11.088 1.00 90.75 92 ILE A N 1
ATOM 722 C CA . ILE A 1 92 ? -13.155 1.236 -10.204 1.00 90.75 92 ILE A CA 1
ATOM 723 C C . ILE A 1 92 ? -14.636 1.546 -10.436 1.00 90.75 92 ILE A C 1
ATOM 725 O O . ILE A 1 92 ? -15.400 1.628 -9.475 1.00 90.75 92 ILE A O 1
ATOM 729 N N . ILE A 1 93 ? -15.063 1.668 -11.696 1.00 91.44 93 ILE A N 1
ATOM 730 C CA . ILE A 1 93 ? -16.471 1.910 -12.029 1.00 91.44 93 ILE A CA 1
ATOM 731 C C . ILE A 1 93 ? -17.356 0.755 -11.549 1.00 91.44 93 ILE A C 1
ATOM 733 O O . ILE A 1 93 ? -18.390 0.997 -10.928 1.00 91.44 93 ILE A O 1
ATOM 737 N N . MET A 1 94 ? -16.953 -0.494 -11.789 1.00 89.94 94 MET A N 1
ATOM 738 C CA . MET A 1 94 ? -17.704 -1.669 -11.346 1.00 89.94 94 MET A CA 1
ATOM 739 C C . MET A 1 94 ? -17.844 -1.702 -9.824 1.00 89.94 94 MET A C 1
ATOM 741 O O . MET A 1 94 ? -18.942 -1.921 -9.326 1.00 89.94 94 MET A O 1
ATOM 745 N N . VAL A 1 95 ? -16.780 -1.436 -9.068 1.00 88.50 95 VAL A N 1
ATOM 746 C CA . VAL A 1 95 ? -16.852 -1.428 -7.600 1.00 88.50 95 VAL A CA 1
ATOM 747 C C . VAL A 1 95 ? -17.717 -0.271 -7.101 1.00 88.50 95 VAL A C 1
ATOM 749 O O . VAL A 1 95 ? -18.636 -0.504 -6.319 1.00 88.50 95 VAL A O 1
ATOM 752 N N . LEU A 1 96 ? -17.475 0.959 -7.563 1.00 86.62 96 LEU A N 1
ATOM 753 C CA . LEU A 1 96 ? -18.157 2.143 -7.036 1.00 86.62 96 LEU A CA 1
ATOM 754 C C . LEU A 1 96 ? -19.624 2.225 -7.456 1.00 86.62 96 LEU A C 1
ATOM 756 O O . LEU A 1 96 ? -20.468 2.535 -6.624 1.00 86.62 96 LEU A O 1
ATOM 760 N N . PHE A 1 97 ? -19.934 1.957 -8.725 1.00 82.81 97 PHE A N 1
ATOM 761 C CA . PHE A 1 97 ? -21.284 2.137 -9.258 1.00 82.81 97 PHE A CA 1
ATOM 762 C C . PHE A 1 97 ? -22.107 0.861 -9.253 1.00 82.81 97 PHE A C 1
ATOM 764 O O . PHE A 1 97 ? -23.310 0.954 -9.081 1.00 82.81 97 PHE A O 1
ATOM 771 N N . ILE A 1 98 ? -21.513 -0.317 -9.436 1.00 79.94 98 ILE A N 1
ATOM 772 C CA . ILE A 1 98 ? -22.285 -1.569 -9.465 1.00 79.94 98 ILE A CA 1
ATOM 773 C C . ILE A 1 98 ? -22.244 -2.241 -8.093 1.00 79.94 98 ILE A C 1
ATOM 775 O O . ILE A 1 98 ? -23.285 -2.616 -7.567 1.00 79.94 98 ILE A O 1
ATOM 779 N N . GLY A 1 99 ? -21.059 -2.350 -7.490 1.00 78.88 99 GLY A N 1
ATOM 780 C CA . GLY A 1 99 ? -20.872 -2.987 -6.190 1.00 78.88 99 GLY A CA 1
ATOM 781 C C . GLY A 1 99 ? -21.501 -2.192 -5.050 1.00 78.88 99 GLY A C 1
ATOM 782 O O . GLY A 1 99 ? -22.357 -2.712 -4.346 1.00 78.88 99 GLY A O 1
ATOM 783 N N . LEU A 1 100 ? -21.103 -0.930 -4.875 1.00 80.06 100 LEU A N 1
ATOM 784 C CA . LEU A 1 100 ? -21.478 -0.135 -3.699 1.00 80.06 100 LEU A CA 1
ATOM 785 C C . LEU A 1 100 ? -22.848 0.553 -3.793 1.00 80.06 100 LEU A C 1
ATOM 787 O O . LEU A 1 100 ? -23.377 0.946 -2.758 1.00 80.06 100 LEU A O 1
ATOM 791 N N . THR A 1 101 ? -23.440 0.698 -4.987 1.00 81.06 101 THR A N 1
ATOM 792 C CA . THR A 1 101 ? -24.795 1.281 -5.125 1.00 81.06 101 THR A CA 1
ATOM 793 C C . THR A 1 101 ? -25.912 0.237 -5.168 1.00 81.06 101 THR A C 1
ATOM 795 O O . THR A 1 101 ? -27.087 0.599 -5.238 1.00 81.06 101 THR A O 1
ATOM 798 N N . HIS A 1 102 ? -25.577 -1.057 -5.092 1.00 79.31 102 HIS A N 1
ATOM 799 C CA . HIS A 1 102 ? -26.587 -2.106 -5.019 1.00 79.31 102 HIS A CA 1
ATOM 800 C C . HIS A 1 102 ? -27.358 -1.994 -3.687 1.00 79.31 102 HIS A C 1
ATOM 802 O O . HIS A 1 102 ? -26.721 -1.897 -2.635 1.00 79.31 102 HIS A O 1
ATOM 808 N N . PRO A 1 103 ? -28.707 -2.038 -3.684 1.00 76.69 103 PRO A N 1
ATOM 809 C CA . PRO A 1 103 ? -29.512 -1.837 -2.471 1.00 76.69 103 PRO A CA 1
ATOM 810 C C . PRO A 1 103 ? -29.21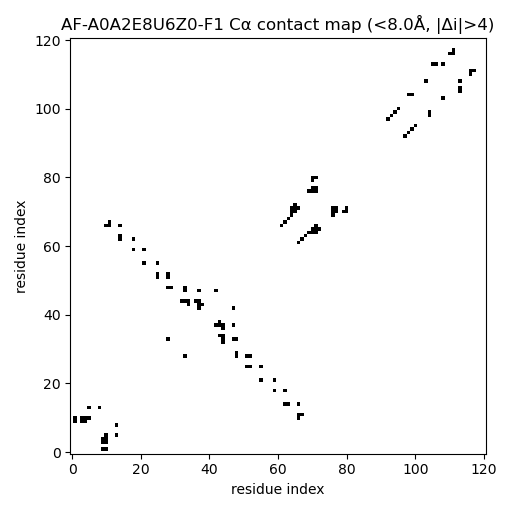4 -2.858 -1.362 1.00 76.69 103 PRO A C 1
ATOM 812 O O . PRO A 1 103 ? -29.394 -2.562 -0.188 1.00 76.69 103 PRO A O 1
ATOM 815 N N . ASP A 1 104 ? -28.684 -4.022 -1.740 1.00 77.56 104 ASP A N 1
ATOM 816 C CA . ASP A 1 104 ? -28.281 -5.104 -0.838 1.00 77.56 104 ASP A CA 1
ATOM 817 C C . ASP A 1 104 ? -26.757 -5.265 -0.688 1.00 77.56 104 ASP A C 1
ATOM 819 O O . ASP A 1 104 ? -26.294 -6.272 -0.152 1.00 77.56 104 ASP A O 1
ATOM 823 N N . ALA A 1 105 ? -25.955 -4.296 -1.145 1.00 72.44 105 ALA A N 1
ATOM 824 C CA . ALA A 1 105 ? -24.491 -4.397 -1.151 1.00 72.44 105 ALA A CA 1
ATOM 825 C C . ALA A 1 105 ? -23.882 -4.656 0.236 1.00 72.44 105 ALA A C 1
ATOM 827 O O . ALA A 1 105 ? -22.872 -5.342 0.342 1.00 72.44 105 ALA A O 1
ATOM 828 N N . ALA A 1 106 ? -24.491 -4.108 1.292 1.00 67.12 106 ALA A N 1
ATOM 829 C CA . ALA A 1 106 ? -24.042 -4.279 2.676 1.00 67.12 106 ALA A CA 1
ATOM 830 C C . ALA A 1 106 ? -25.001 -5.143 3.513 1.00 67.12 106 ALA A C 1
ATOM 832 O O . ALA A 1 106 ? -24.579 -5.813 4.454 1.00 67.12 106 ALA A O 1
ATOM 833 N N . THR A 1 107 ? -26.292 -5.142 3.175 1.00 73.94 107 THR A N 1
ATOM 834 C CA . THR A 1 107 ? -27.364 -5.764 3.969 1.00 73.94 107 THR A CA 1
ATOM 835 C C . THR A 1 107 ? -27.817 -7.116 3.432 1.00 73.94 107 THR A C 1
ATOM 837 O O . THR A 1 107 ? -28.437 -7.869 4.172 1.00 73.94 107 THR A O 1
ATOM 840 N N . GLY A 1 108 ? -27.503 -7.471 2.184 1.00 72.69 108 GLY A N 1
ATOM 841 C CA . GLY A 1 108 ? -27.869 -8.766 1.599 1.00 72.69 108 GLY A CA 1
ATOM 842 C C . GLY A 1 108 ? -26.931 -9.913 1.965 1.00 72.69 108 GLY A C 1
ATOM 843 O O . GLY A 1 108 ? -27.258 -11.073 1.725 1.00 72.69 108 GLY A O 1
ATOM 844 N N . LEU A 1 109 ? -25.767 -9.616 2.552 1.00 73.50 109 LEU A N 1
ATOM 845 C CA . LEU A 1 109 ? -24.818 -10.647 2.962 1.00 73.50 109 LEU A CA 1
ATOM 846 C C . LEU A 1 109 ? -25.333 -11.415 4.191 1.00 73.50 109 LEU A C 1
ATOM 848 O O . LEU A 1 109 ? -26.029 -10.823 5.017 1.00 73.50 109 LEU A O 1
ATOM 852 N N . PRO A 1 110 ? -24.987 -12.705 4.352 1.00 81.00 110 PRO A N 1
ATOM 853 C CA . PRO A 1 110 ? -25.241 -13.453 5.581 1.00 81.00 110 PRO A CA 1
ATOM 854 C C . PRO A 1 110 ? -24.703 -12.730 6.820 1.00 81.00 110 PRO A C 1
ATOM 856 O O . PRO A 1 110 ? -23.682 -12.050 6.736 1.00 81.00 110 PRO A O 1
ATOM 859 N N . ASP A 1 111 ? -25.339 -12.923 7.978 1.00 80.88 111 ASP A N 1
ATOM 860 C CA . ASP A 1 111 ? -24.995 -12.189 9.204 1.00 80.88 111 ASP A CA 1
ATOM 861 C C . ASP A 1 111 ? -23.511 -12.305 9.586 1.00 80.88 111 ASP A C 1
ATOM 863 O O . ASP A 1 111 ? -22.904 -11.311 9.965 1.00 80.88 111 ASP A O 1
ATOM 867 N N . TRP A 1 112 ? -22.883 -13.464 9.372 1.00 80.69 112 TRP A N 1
ATOM 868 C CA . TRP A 1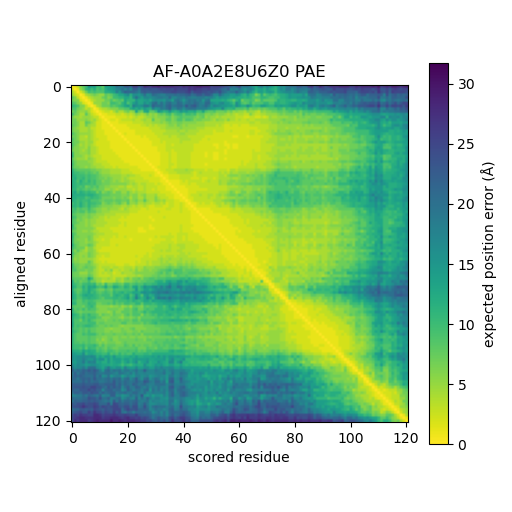 112 ? -21.458 -13.689 9.651 1.00 80.69 112 TRP A CA 1
ATOM 869 C C . TRP A 1 112 ? -20.491 -12.884 8.762 1.00 80.69 112 TRP A C 1
ATOM 871 O O . TRP A 1 112 ? -19.318 -12.742 9.110 1.00 80.69 112 TRP A O 1
ATOM 881 N N . CYS A 1 113 ? -20.961 -12.361 7.624 1.00 77.19 113 CYS A N 1
ATOM 882 C CA . CYS A 1 113 ? -20.207 -11.461 6.747 1.00 77.19 113 CYS A CA 1
ATOM 883 C C . CYS A 1 113 ? -20.409 -9.978 7.093 1.00 77.19 113 CYS A C 1
ATOM 885 O O . CYS A 1 113 ? -19.736 -9.130 6.504 1.00 77.19 113 CYS A O 1
ATOM 887 N N . ARG A 1 114 ? -21.361 -9.635 7.971 1.00 77.94 114 ARG A N 1
ATOM 888 C CA . ARG A 1 114 ? -21.708 -8.239 8.262 1.00 77.94 114 ARG A CA 1
ATOM 889 C C . ARG A 1 114 ? -20.782 -7.661 9.344 1.00 77.94 114 ARG A C 1
ATOM 891 O O . ARG A 1 114 ? -20.452 -8.362 10.306 1.00 77.94 114 ARG A O 1
ATOM 898 N N . PRO A 1 115 ? -20.373 -6.382 9.232 1.00 69.31 115 PRO A N 1
ATOM 899 C CA . PRO A 1 115 ? -19.625 -5.705 10.291 1.00 69.31 115 PRO A CA 1
ATOM 900 C C . PRO A 1 115 ? -20.379 -5.762 11.631 1.00 69.31 115 PRO A C 1
ATOM 902 O O . PRO A 1 115 ? -21.588 -5.547 11.662 1.00 69.31 115 PRO A O 1
ATOM 905 N N . GLY A 1 116 ? -19.673 -6.057 12.728 1.00 70.81 116 GLY A N 1
ATOM 906 C CA . GLY A 1 116 ? -20.250 -6.141 14.079 1.00 70.81 116 GLY A CA 1
ATOM 907 C C . GLY A 1 116 ? -20.763 -7.524 14.506 1.00 70.81 116 GLY A C 1
ATOM 908 O O . GLY A 1 116 ? -21.100 -7.696 15.672 1.00 70.81 116 GLY A O 1
ATOM 909 N N . TYR A 1 117 ? -20.777 -8.539 13.628 1.00 76.00 117 TYR A N 1
ATOM 910 C CA . TYR A 1 117 ? -21.255 -9.886 13.993 1.00 76.00 117 TYR A CA 1
ATOM 911 C C . TYR A 1 117 ? -20.428 -10.558 15.104 1.00 76.00 117 TYR A C 1
ATOM 913 O O . TYR A 1 117 ? -20.965 -11.301 15.922 1.00 76.00 117 TYR A O 1
ATOM 921 N N . TRP A 1 118 ? -19.122 -10.287 15.144 1.00 76.56 118 TRP A N 1
ATOM 922 C CA . TRP A 1 118 ? -18.193 -10.864 16.124 1.00 76.56 118 TRP A CA 1
ATOM 923 C C . TRP A 1 118 ? -17.879 -9.924 17.294 1.00 76.56 118 TRP A C 1
ATOM 925 O O . TRP A 1 118 ? -17.017 -10.247 18.109 1.00 76.56 118 TRP A O 1
ATOM 935 N N . GLU A 1 119 ? -18.522 -8.756 17.378 1.00 74.62 119 GLU A N 1
ATOM 936 C CA . GLU A 1 119 ? -18.284 -7.825 18.482 1.00 74.62 119 GLU A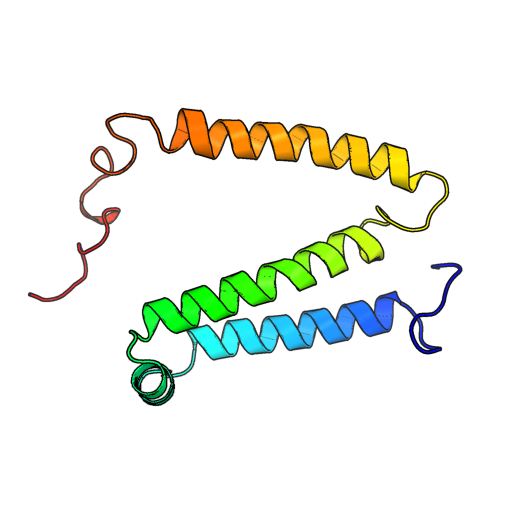 CA 1
ATOM 937 C C . GLU A 1 119 ? -19.111 -8.259 19.709 1.00 74.62 119 GLU A C 1
ATOM 939 O O . GLU A 1 119 ? -20.329 -8.432 19.599 1.00 74.62 119 GLU A O 1
ATOM 944 N N . PRO A 1 120 ? -18.478 -8.494 20.877 1.00 61.47 120 PRO A N 1
ATOM 945 C CA . PRO A 1 120 ? -19.213 -8.762 22.106 1.00 61.47 120 PRO A CA 1
ATOM 946 C C . PRO A 1 120 ? -20.031 -7.522 22.491 1.00 61.47 120 PRO A C 1
ATOM 948 O O . PRO A 1 120 ? -19.535 -6.400 22.408 1.00 61.47 120 PRO A O 1
ATOM 951 N N . LYS A 1 121 ? -21.293 -7.745 22.874 1.00 58.38 121 LYS A N 1
ATOM 952 C CA . LYS A 1 121 ? -22.185 -6.704 23.404 1.00 58.38 121 LYS A CA 1
ATOM 953 C C . LYS A 1 121 ? -21.688 -6.142 24.729 1.00 58.38 121 LYS A C 1
ATOM 955 O O . LYS A 1 121 ? -21.169 -6.945 25.536 1.00 58.38 121 LYS A O 1
#

Sequence (121 aa):
MAHYKILGQDPYWMNFYGLMILTAIEVAAVGLDLSDFAASYDTTEKVVTLWILTIIAIPKFIMIAAIFMHLYGDADSKILTLTALFPAFFIIIMVLFIGLTHPDAATGLPDWCRPGYWEPK

Solvent-accessible surface area (backbone atoms only — not comparable to full-atom values): 7056 Å² total; per-residue (Å²): 130,79,96,60,63,52,95,85,37,59,49,66,60,55,46,51,53,51,48,51,52,55,49,51,50,46,52,46,50,72,72,49,89,44,54,72,63,16,55,78,67,78,50,50,42,70,56,49,34,51,48,53,47,55,62,51,48,52,60,50,49,50,50,43,42,33,64,75,66,40,36,48,91,48,97,62,8,65,61,53,37,52,65,53,47,52,59,51,51,51,51,52,48,45,45,58,61,54,45,66,62,37,92,44,58,73,72,64,56,57,66,89,76,35,90,68,63,86,57,83,129

Secondary structure (DSSP, 8-state):
--SS-BTTB-HHHHHHHHHHHHHHHHHHHHHS--HHHHHHTTS-HHHHHHHHHHHHHHHHHHHIIIIIS--SSSTTHHHHHHHHHHHHHHHHHIIIIIITTSTTTTTSS-GGGSTTTT---

Foldseek 3Di:
DDPDADVNHDLVVVLVVLLVVLVVQLCCLVPDDCQVVQVVVVHDSVVSSVVSVVVSVVVNVCSCLVPVVVCHDDPCNVVVVVVVVVVVVVVVCCCPPVQPPPPCNQPVDDLVPHPPSPPDD

pLDDT: mean 84.92, std 9.74, range [52.47, 97.44]